Protein AF-A0A9D1AKC0-F1 (afdb_monomer_lite)

Radius of gyration: 13.84 Å; chains: 1; bounding box: 28×30×33 Å

Sequence (75 aa):
MARVIVSKEARSDLVSIRDYIRDELLSPDAAQRILAELKKSISSLAHYPGRGKPLDALIAVHTEYRYLICEHYCV

pLDDT: mean 95.06, std 3.95, range [73.75, 98.56]

Organism: NCBI:txid2840721

Structure (mmCIF, N/CA/C/O backbone):
data_AF-A0A9D1AKC0-F1
#
_entry.id   AF-A0A9D1AKC0-F1
#
loop_
_atom_site.group_PDB
_atom_site.id
_atom_site.type_symbol
_atom_site.label_atom_id
_atom_site.label_alt_id
_atom_site.label_comp_id
_atom_site.label_asym_id
_atom_site.label_entity_id
_atom_site.label_seq_id
_atom_site.pdbx_PDB_ins_code
_atom_site.Cartn_x
_atom_site.Cartn_y
_atom_site.Cartn_z
_atom_site.occupancy
_atom_site.B_iso_or_equiv
_atom_site.auth_seq_id
_atom_site.auth_comp_id
_atom_site.auth_asym_id
_atom_site.auth_atom_id
_atom_site.pdbx_PDB_model_num
ATOM 1 N N . MET A 1 1 ? 8.346 11.912 -16.887 1.00 73.75 1 MET A N 1
ATOM 2 C CA . MET A 1 1 ? 7.618 11.274 -15.768 1.00 73.75 1 MET A CA 1
ATOM 3 C C . MET A 1 1 ? 6.812 10.129 -16.337 1.00 73.75 1 MET A C 1
ATOM 5 O O . MET A 1 1 ? 6.124 10.332 -17.330 1.00 73.75 1 MET A O 1
ATOM 9 N N . ALA A 1 2 ? 6.944 8.940 -15.762 1.00 87.75 2 ALA A N 1
ATOM 10 C CA . ALA A 1 2 ? 6.106 7.804 -16.110 1.00 87.75 2 ALA A CA 1
ATOM 11 C C . ALA A 1 2 ? 4.695 7.997 -15.539 1.00 87.75 2 ALA A C 1
ATOM 13 O O . ALA A 1 2 ? 4.504 8.675 -14.528 1.00 87.75 2 ALA A O 1
ATOM 14 N N . ARG A 1 3 ? 3.697 7.394 -16.184 1.00 93.38 3 ARG A N 1
ATOM 15 C CA . ARG A 1 3 ? 2.330 7.365 -15.662 1.00 93.38 3 ARG A CA 1
ATOM 16 C C . ARG A 1 3 ? 2.195 6.209 -14.677 1.00 93.38 3 ARG A C 1
ATOM 18 O O . ARG A 1 3 ? 2.408 5.063 -15.055 1.00 93.38 3 ARG A O 1
ATOM 25 N N . VAL A 1 4 ? 1.781 6.505 -13.448 1.00 94.56 4 VAL A N 1
ATOM 26 C CA . VAL A 1 4 ? 1.428 5.480 -12.458 1.00 94.56 4 VAL A CA 1
ATOM 27 C C . VAL A 1 4 ? -0.043 5.115 -12.628 1.00 94.56 4 VAL A C 1
ATOM 29 O O . VAL A 1 4 ? -0.909 5.992 -12.680 1.00 94.56 4 VAL A O 1
ATOM 32 N N . ILE A 1 5 ? -0.326 3.820 -12.743 1.00 95.88 5 ILE A N 1
ATOM 33 C CA . ILE A 1 5 ? -1.683 3.279 -12.839 1.00 95.88 5 ILE A CA 1
ATOM 34 C C . ILE A 1 5 ? -1.889 2.369 -11.635 1.00 95.88 5 ILE A C 1
ATOM 36 O O . ILE A 1 5 ? -1.109 1.451 -11.412 1.00 95.88 5 ILE A O 1
ATOM 40 N N . VAL A 1 6 ? -2.945 2.630 -10.869 1.00 95.88 6 VAL A N 1
ATOM 41 C CA . VAL A 1 6 ? -3.329 1.808 -9.718 1.00 95.88 6 VAL A CA 1
ATOM 42 C C . VAL A 1 6 ? -4.490 0.912 -10.139 1.00 95.88 6 VAL A C 1
ATOM 44 O O . VAL A 1 6 ? -5.492 1.407 -10.675 1.00 95.88 6 VAL A O 1
ATOM 47 N N . SER A 1 7 ? -4.369 -0.400 -9.928 1.00 97.69 7 SER A N 1
ATOM 48 C CA . SER A 1 7 ? -5.424 -1.366 -10.257 1.00 97.69 7 SER A CA 1
ATOM 49 C C . SER A 1 7 ? -6.682 -1.148 -9.401 1.00 97.69 7 SER A C 1
ATOM 51 O O . SER A 1 7 ? -6.736 -0.252 -8.548 1.00 97.69 7 SER A O 1
ATOM 53 N N . LYS A 1 8 ? -7.760 -1.888 -9.677 1.00 97.94 8 LYS A N 1
ATOM 54 C CA . LYS A 1 8 ? -8.977 -1.800 -8.852 1.00 97.94 8 LYS A CA 1
ATOM 55 C C . LYS A 1 8 ? -8.745 -2.457 -7.493 1.00 97.94 8 LYS A C 1
ATOM 57 O O . LYS A 1 8 ? -9.165 -1.917 -6.478 1.00 97.94 8 LYS A O 1
ATOM 62 N N . GLU A 1 9 ? -8.006 -3.554 -7.501 1.00 98.06 9 GLU A N 1
ATOM 63 C CA . GLU A 1 9 ? -7.626 -4.361 -6.349 1.00 98.06 9 GLU A CA 1
ATOM 64 C C . GLU A 1 9 ? -6.755 -3.528 -5.405 1.00 98.06 9 GLU A C 1
ATOM 66 O O . GLU A 1 9 ? -7.143 -3.305 -4.267 1.00 98.06 9 GLU A O 1
ATOM 71 N N . ALA A 1 10 ? -5.704 -2.880 -5.919 1.00 97.31 10 ALA A N 1
ATOM 72 C CA . ALA A 1 10 ? -4.848 -2.007 -5.113 1.00 97.31 10 ALA A CA 1
ATOM 73 C C . ALA A 1 10 ? -5.598 -0.790 -4.535 1.00 97.31 10 ALA A C 1
ATOM 75 O O . ALA A 1 10 ? -5.260 -0.278 -3.469 1.00 97.31 10 ALA A O 1
ATOM 76 N N . ARG A 1 11 ? -6.645 -0.299 -5.214 1.00 97.62 11 ARG A N 1
ATOM 77 C CA . ARG A 1 11 ? -7.531 0.733 -4.647 1.00 97.62 11 ARG A CA 1
ATOM 78 C C . ARG A 1 11 ? -8.385 0.187 -3.509 1.00 97.62 11 ARG A C 1
ATOM 80 O O . ARG A 1 11 ? -8.585 0.907 -2.534 1.00 97.62 11 ARG A O 1
ATOM 87 N N . SER A 1 12 ? -8.873 -1.046 -3.638 1.00 98.19 12 SER A N 1
ATOM 88 C CA . SER A 1 12 ? -9.574 -1.746 -2.563 1.00 98.19 12 SER A CA 1
ATOM 89 C C . SER A 1 12 ? -8.657 -1.940 -1.360 1.00 98.19 12 SER A C 1
ATOM 91 O O . SER A 1 12 ? -9.063 -1.615 -0.251 1.00 98.19 12 SER A O 1
ATOM 93 N N . ASP A 1 13 ? -7.402 -2.338 -1.579 1.00 98.12 13 ASP A N 1
ATOM 94 C CA . ASP A 1 13 ? -6.418 -2.519 -0.508 1.00 98.12 13 ASP A CA 1
ATOM 95 C C . ASP A 1 13 ? -6.210 -1.225 0.288 1.00 98.12 13 ASP A C 1
ATOM 97 O O . ASP A 1 13 ? -6.256 -1.232 1.516 1.00 98.12 13 ASP A O 1
ATOM 101 N N . LEU A 1 14 ? -6.073 -0.078 -0.390 1.00 97.81 14 LEU A N 1
ATOM 102 C CA . LEU A 1 14 ? -5.962 1.225 0.281 1.00 97.81 14 LEU A CA 1
ATOM 103 C C . LEU A 1 14 ? -7.206 1.571 1.117 1.00 97.81 14 LEU A C 1
ATOM 105 O O . LEU A 1 14 ? -7.084 2.203 2.167 1.00 97.81 14 LEU A O 1
ATOM 109 N N . VAL A 1 15 ? -8.401 1.188 0.663 1.00 98.19 15 VAL A N 1
ATOM 110 C CA . VAL A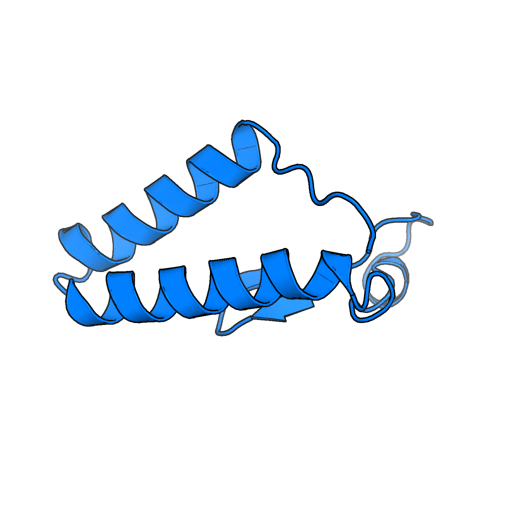 1 15 ? -9.647 1.387 1.420 1.00 98.19 15 VAL A CA 1
ATOM 111 C C . VAL A 1 15 ? -9.676 0.476 2.646 1.00 98.19 15 VAL A C 1
ATOM 113 O O . VAL A 1 15 ? -9.899 0.969 3.748 1.00 98.19 15 VAL A O 1
ATOM 116 N N . SER A 1 16 ? -9.365 -0.809 2.480 1.00 98.38 16 SER A N 1
ATOM 117 C CA . SER A 1 16 ? -9.322 -1.781 3.574 1.00 98.38 16 SER A CA 1
ATOM 118 C C . SER A 1 16 ? -8.284 -1.412 4.634 1.00 98.38 16 SER A C 1
ATOM 120 O O . SER A 1 16 ? -8.593 -1.451 5.820 1.00 98.38 16 SER A O 1
ATOM 122 N N . ILE A 1 17 ? -7.089 -0.965 4.232 1.00 98.06 17 ILE A N 1
ATOM 123 C CA . ILE A 1 17 ? -6.050 -0.474 5.152 1.00 98.06 17 ILE A CA 1
ATOM 124 C C . ILE A 1 17 ? -6.570 0.705 5.980 1.00 98.06 17 ILE A C 1
ATOM 126 O O . ILE A 1 17 ? -6.390 0.740 7.197 1.00 98.06 17 ILE A O 1
ATOM 130 N N . ARG A 1 18 ? -7.227 1.674 5.331 1.00 98.25 18 ARG A N 1
ATOM 131 C CA . ARG A 1 18 ? -7.799 2.839 6.014 1.00 98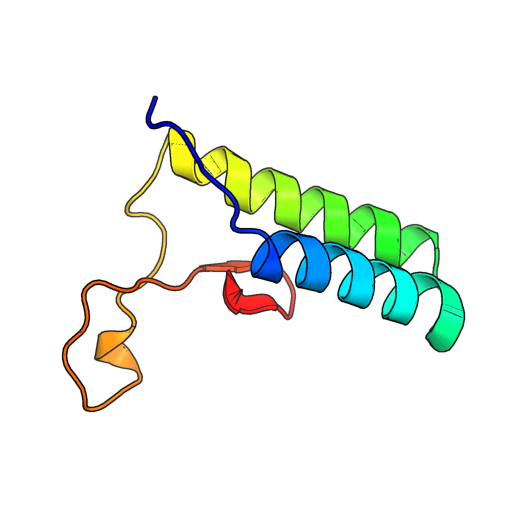.25 18 ARG A CA 1
ATOM 132 C C . ARG A 1 18 ? -8.843 2.429 7.036 1.00 98.25 18 ARG A C 1
ATOM 134 O O . ARG A 1 18 ? -8.791 2.923 8.156 1.00 98.25 18 ARG A O 1
ATOM 141 N N . ASP A 1 19 ? -9.800 1.606 6.623 1.00 98.50 19 ASP A N 1
ATOM 142 C CA . ASP A 1 19 ? -10.946 1.241 7.453 1.00 98.50 19 ASP A CA 1
ATOM 143 C C . ASP A 1 19 ? -10.494 0.377 8.635 1.00 98.50 19 ASP A C 1
ATOM 145 O O . ASP A 1 19 ? -10.878 0.661 9.763 1.00 98.50 19 ASP A O 1
ATOM 149 N N . TYR A 1 20 ? -9.547 -0.541 8.426 1.00 98.38 20 TYR A N 1
ATOM 150 C CA . TYR A 1 20 ? -8.908 -1.285 9.512 1.00 98.38 20 TYR A CA 1
ATOM 151 C C . TYR A 1 20 ? -8.270 -0.355 10.560 1.00 98.38 20 TYR A C 1
ATOM 153 O O . TYR A 1 20 ? -8.574 -0.430 11.750 1.00 98.38 20 TYR A O 1
ATOM 161 N N . ILE A 1 21 ? -7.411 0.579 10.137 1.00 98.12 21 ILE A N 1
ATOM 162 C CA . ILE A 1 21 ? -6.712 1.465 11.083 1.00 98.12 21 ILE A CA 1
ATOM 163 C C . ILE A 1 21 ? -7.685 2.455 11.750 1.00 98.12 21 ILE A C 1
ATOM 165 O O . ILE A 1 21 ? -7.562 2.751 12.940 1.00 98.12 21 ILE A O 1
ATOM 169 N N . ARG A 1 22 ? -8.646 2.994 10.993 1.00 98.56 22 ARG A N 1
ATOM 170 C CA . ARG A 1 22 ? -9.598 3.990 11.495 1.00 98.56 22 ARG A CA 1
ATOM 171 C C . ARG A 1 22 ? -10.624 3.369 12.436 1.00 98.56 22 ARG A C 1
ATOM 173 O O . ARG A 1 22 ? -10.850 3.930 13.502 1.00 98.56 22 ARG A O 1
ATOM 180 N N . ASP A 1 23 ? -11.250 2.271 12.026 1.00 98.25 23 ASP A N 1
ATOM 181 C CA . ASP A 1 23 ? -12.460 1.746 12.662 1.00 98.25 23 ASP A CA 1
ATOM 182 C C . ASP A 1 23 ? -12.154 0.606 13.630 1.00 98.25 23 ASP A C 1
ATOM 184 O O . ASP A 1 23 ? -12.731 0.563 14.713 1.00 98.25 23 ASP A O 1
ATOM 188 N N . GLU A 1 24 ? -11.227 -0.293 13.286 1.00 98.12 24 GLU A N 1
ATOM 189 C CA . GLU A 1 24 ? -10.880 -1.422 14.160 1.00 98.12 24 GLU A CA 1
ATOM 190 C C . GLU A 1 24 ? -9.811 -1.037 15.185 1.00 98.12 24 GLU A C 1
ATOM 192 O O . GLU A 1 24 ? -9.933 -1.363 16.364 1.00 98.12 24 GLU A O 1
ATOM 197 N N . LEU A 1 25 ? -8.782 -0.294 14.763 1.00 98.06 25 LEU A N 1
ATOM 198 C CA . LEU A 1 25 ? -7.735 0.203 15.666 1.00 98.06 25 LEU A CA 1
ATOM 199 C C . LEU A 1 25 ? -8.068 1.562 16.300 1.00 98.06 25 LEU A C 1
ATOM 201 O O . LEU A 1 25 ? -7.270 2.075 17.087 1.00 98.06 25 LEU A O 1
ATOM 205 N N . LEU A 1 26 ? -9.224 2.149 15.964 1.00 98.12 26 LEU A N 1
ATOM 206 C CA . LEU A 1 26 ? -9.715 3.426 16.500 1.00 98.12 26 LEU A CA 1
ATOM 207 C C . LEU A 1 26 ? -8.700 4.576 16.366 1.00 98.12 26 LEU A C 1
ATOM 209 O O . LEU A 1 26 ? -8.604 5.445 17.234 1.00 98.12 26 LEU A O 1
ATOM 213 N N . SER A 1 27 ? -7.927 4.589 15.275 1.00 98.19 27 SER A N 1
ATOM 214 C CA . SER A 1 27 ? -6.832 5.541 15.068 1.00 98.19 27 SER A CA 1
ATOM 215 C C . SER A 1 27 ? -6.966 6.307 13.741 1.00 98.19 27 SER A C 1
ATOM 217 O O . SER A 1 27 ? -6.225 6.062 12.783 1.00 98.19 27 SER A O 1
ATOM 219 N N . PRO A 1 28 ? -7.906 7.269 13.643 1.00 97.50 28 PRO A N 1
ATOM 220 C CA . PRO A 1 28 ? -8.145 8.030 12.413 1.00 97.50 28 PRO A CA 1
ATOM 221 C C . PRO A 1 28 ? -6.917 8.822 11.935 1.00 97.50 28 PRO A C 1
ATOM 223 O O . PRO A 1 28 ? -6.636 8.850 10.734 1.00 97.50 28 PRO A O 1
ATOM 226 N N . ASP A 1 29 ? -6.146 9.403 12.856 1.00 98.12 29 ASP A N 1
ATOM 227 C CA . ASP A 1 29 ? -4.936 10.166 12.523 1.00 98.12 29 ASP A CA 1
ATOM 228 C C . ASP A 1 29 ? -3.846 9.261 11.930 1.00 98.12 29 ASP A C 1
ATOM 230 O O . ASP A 1 29 ? -3.189 9.615 10.945 1.00 98.12 29 ASP A O 1
ATOM 234 N N . ALA A 1 30 ? -3.686 8.048 12.476 1.00 97.56 30 ALA A N 1
ATOM 235 C CA . ALA A 1 30 ? -2.756 7.065 11.933 1.00 97.56 30 ALA A CA 1
ATOM 236 C C . ALA A 1 30 ? -3.191 6.594 10.541 1.00 97.56 30 ALA A C 1
ATOM 238 O O . ALA A 1 30 ? -2.347 6.496 9.648 1.00 97.56 30 ALA A O 1
ATOM 239 N N . ALA A 1 31 ? -4.494 6.374 10.326 1.00 98.12 31 ALA A N 1
ATOM 240 C CA . ALA A 1 31 ? -5.031 6.009 9.017 1.00 98.12 31 ALA A CA 1
ATOM 241 C C . ALA A 1 31 ? -4.725 7.092 7.970 1.00 98.12 31 ALA A C 1
ATOM 243 O O . ALA A 1 31 ? -4.281 6.785 6.861 1.00 98.12 31 ALA A O 1
ATOM 244 N N . GLN A 1 32 ? -4.901 8.370 8.328 1.00 98.19 32 GLN A N 1
ATOM 245 C CA . GLN A 1 32 ? -4.582 9.488 7.442 1.00 98.19 32 GLN A CA 1
ATOM 246 C C . GLN A 1 32 ? -3.083 9.560 7.127 1.00 98.19 32 GLN A C 1
ATOM 248 O O . GLN A 1 32 ? -2.715 9.677 5.954 1.00 98.19 32 GLN A O 1
ATOM 253 N N . ARG A 1 33 ? -2.220 9.456 8.148 1.00 98.12 33 ARG A N 1
ATOM 254 C CA . ARG A 1 33 ? -0.758 9.493 7.987 1.00 98.12 33 ARG A CA 1
ATOM 255 C C . ARG A 1 33 ? -0.260 8.359 7.091 1.00 98.12 33 ARG A C 1
ATOM 257 O O . ARG A 1 33 ? 0.471 8.612 6.136 1.00 98.12 33 ARG A O 1
ATOM 264 N N . ILE A 1 34 ? -0.682 7.125 7.365 1.00 97.88 34 ILE A N 1
ATOM 265 C CA . ILE A 1 34 ? -0.254 5.936 6.615 1.00 97.88 34 ILE A CA 1
ATOM 266 C C . ILE A 1 34 ? -0.716 6.023 5.158 1.00 97.88 34 ILE A C 1
ATOM 268 O O . ILE A 1 34 ? 0.081 5.801 4.246 1.00 97.88 34 ILE A O 1
ATOM 272 N N . LEU A 1 35 ? -1.966 6.426 4.904 1.00 97.88 35 LEU A N 1
ATOM 273 C CA . LEU A 1 35 ? -2.435 6.620 3.531 1.00 97.88 35 LEU A CA 1
ATOM 274 C C . LEU A 1 35 ? -1.686 7.732 2.790 1.00 97.88 35 LEU A C 1
ATOM 276 O O . LEU A 1 35 ? -1.489 7.622 1.578 1.00 97.88 35 LEU A O 1
ATOM 280 N N . ALA A 1 36 ? -1.301 8.809 3.476 1.00 97.88 36 ALA A N 1
ATOM 281 C CA . ALA A 1 36 ? -0.519 9.879 2.869 1.00 97.88 36 ALA A CA 1
ATOM 282 C C . ALA A 1 36 ? 0.868 9.377 2.441 1.00 97.88 36 ALA A C 1
ATOM 284 O O . ALA A 1 36 ? 1.271 9.618 1.300 1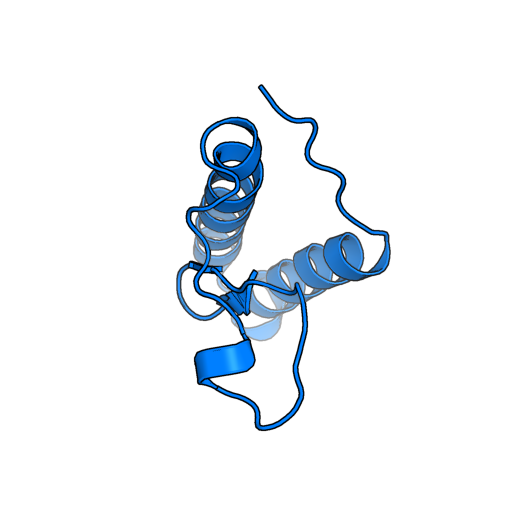.00 97.88 36 ALA A O 1
ATOM 285 N N . GLU A 1 37 ? 1.554 8.618 3.300 1.00 97.88 37 GLU A N 1
ATOM 286 C CA . GLU A 1 37 ? 2.858 8.031 2.973 1.00 97.88 37 GLU A CA 1
ATOM 287 C C . GLU A 1 37 ? 2.761 6.997 1.844 1.00 97.88 37 GLU A C 1
ATOM 289 O O . GLU A 1 37 ? 3.543 7.063 0.893 1.00 97.88 37 GLU A O 1
ATOM 294 N N . LEU A 1 38 ? 1.742 6.128 1.847 1.00 97.44 38 LEU A N 1
ATOM 295 C CA . LEU A 1 38 ? 1.499 5.187 0.747 1.00 97.44 38 LEU A CA 1
ATOM 296 C C . LEU A 1 38 ? 1.278 5.915 -0.585 1.00 97.44 38 LEU A C 1
ATOM 298 O O . LEU A 1 38 ? 1.928 5.606 -1.585 1.00 97.44 38 LEU A O 1
ATOM 302 N N . LYS A 1 39 ? 0.413 6.937 -0.608 1.00 96.38 39 LYS A N 1
ATOM 303 C CA . LYS A 1 39 ? 0.148 7.734 -1.820 1.00 96.38 39 LYS A CA 1
ATOM 304 C C . LYS A 1 39 ? 1.394 8.460 -2.318 1.00 96.38 39 LYS A C 1
ATOM 306 O O . LYS A 1 39 ? 1.620 8.522 -3.529 1.00 96.38 39 LYS A O 1
ATOM 311 N N . LYS A 1 40 ? 2.199 9.005 -1.406 1.00 96.25 40 LYS A N 1
ATOM 312 C CA . LYS A 1 40 ? 3.460 9.684 -1.721 1.00 96.25 40 LYS A CA 1
ATOM 313 C C . LYS A 1 40 ? 4.483 8.706 -2.294 1.00 96.25 40 LYS A C 1
ATOM 315 O O . LYS A 1 40 ? 5.100 9.006 -3.315 1.00 96.25 40 LYS A O 1
ATOM 320 N N . SER A 1 41 ? 4.609 7.528 -1.688 1.00 95.94 41 SER A N 1
ATOM 321 C CA . SER A 1 41 ? 5.468 6.442 -2.159 1.00 95.94 41 SER A CA 1
ATOM 322 C C . SER A 1 41 ? 5.084 6.008 -3.579 1.00 95.94 41 SER A C 1
ATOM 324 O O . SER A 1 41 ? 5.917 6.084 -4.485 1.00 95.94 41 SER A O 1
ATOM 326 N N . ILE A 1 42 ? 3.800 5.707 -3.813 1.00 95.75 42 ILE A N 1
ATOM 327 C CA . ILE A 1 42 ? 3.252 5.333 -5.128 1.00 95.75 42 ILE A CA 1
ATOM 328 C C . ILE A 1 42 ? 3.492 6.439 -6.165 1.00 95.75 42 ILE A C 1
ATOM 330 O O . ILE A 1 42 ? 3.985 6.174 -7.259 1.00 95.75 42 ILE A O 1
ATOM 334 N N . SER A 1 43 ? 3.194 7.696 -5.827 1.00 95.12 43 SER A N 1
ATOM 335 C CA . SER A 1 43 ? 3.369 8.825 -6.753 1.00 95.12 43 SER A CA 1
ATOM 336 C C . SER A 1 43 ? 4.837 9.054 -7.117 1.00 95.12 43 SER A C 1
ATOM 338 O O . SER A 1 43 ? 5.144 9.434 -8.246 1.00 95.12 43 SER A O 1
ATOM 340 N N . SER A 1 44 ? 5.766 8.774 -6.196 1.00 95.19 44 SER A N 1
ATOM 341 C CA . SER A 1 44 ? 7.202 8.911 -6.453 1.00 95.19 44 SER A CA 1
ATOM 342 C C . SER A 1 44 ? 7.722 7.952 -7.534 1.00 95.19 44 SER A C 1
ATOM 344 O O . SER A 1 44 ? 8.710 8.272 -8.201 1.00 95.19 44 SER A O 1
ATOM 346 N N . LEU A 1 45 ? 7.027 6.834 -7.794 1.00 95.38 45 LEU A N 1
ATOM 347 C CA . LEU A 1 45 ? 7.365 5.889 -8.868 1.00 95.38 45 LEU A CA 1
ATOM 348 C C . LEU A 1 45 ? 7.250 6.514 -10.266 1.00 95.38 45 LEU A C 1
ATOM 350 O O . LEU A 1 45 ? 7.929 6.072 -11.188 1.00 95.38 45 LEU A O 1
ATOM 354 N N . ALA A 1 46 ? 6.465 7.586 -10.427 1.00 95.69 46 ALA A N 1
ATOM 355 C CA . ALA A 1 46 ? 6.416 8.355 -11.673 1.00 95.69 46 ALA A CA 1
ATOM 356 C C . ALA A 1 46 ? 7.777 8.982 -12.034 1.00 95.69 46 ALA A C 1
ATOM 358 O O . ALA A 1 46 ? 8.084 9.196 -13.211 1.00 95.69 46 ALA A O 1
ATOM 359 N N . HIS A 1 47 ? 8.586 9.299 -11.021 1.00 95.75 47 HIS A N 1
ATOM 360 C CA . HIS A 1 47 ? 9.917 9.885 -11.171 1.00 95.75 47 HIS A CA 1
ATOM 361 C C . HIS A 1 47 ? 11.026 8.838 -11.055 1.00 95.75 47 HIS A C 1
ATOM 363 O O . HIS A 1 47 ? 12.020 8.926 -11.771 1.00 95.75 47 HIS A O 1
ATOM 369 N N . TYR A 1 48 ? 10.843 7.843 -10.182 1.00 94.50 48 TYR A N 1
ATOM 370 C CA . TYR A 1 48 ? 11.853 6.837 -9.854 1.00 94.50 48 TYR A CA 1
ATOM 371 C C . TYR A 1 48 ? 11.283 5.411 -9.960 1.00 94.50 48 TYR A C 1
ATOM 373 O O . TYR A 1 48 ? 11.183 4.713 -8.948 1.00 94.50 48 TYR A O 1
ATOM 381 N N . PRO A 1 49 ? 10.921 4.940 -11.169 1.00 92.25 49 PRO A N 1
ATOM 382 C CA . PRO A 1 49 ? 10.247 3.648 -11.346 1.00 92.25 49 PRO A CA 1
ATOM 383 C C . PRO A 1 49 ? 11.094 2.449 -10.883 1.00 92.25 49 PRO A C 1
ATOM 385 O O . PRO A 1 49 ? 10.555 1.433 -10.458 1.00 92.25 49 PRO A O 1
ATOM 388 N N . GLY A 1 50 ? 12.426 2.571 -10.899 1.00 92.19 50 GLY A N 1
ATOM 389 C CA . GLY A 1 50 ? 13.350 1.515 -10.469 1.00 92.19 50 GLY A CA 1
ATO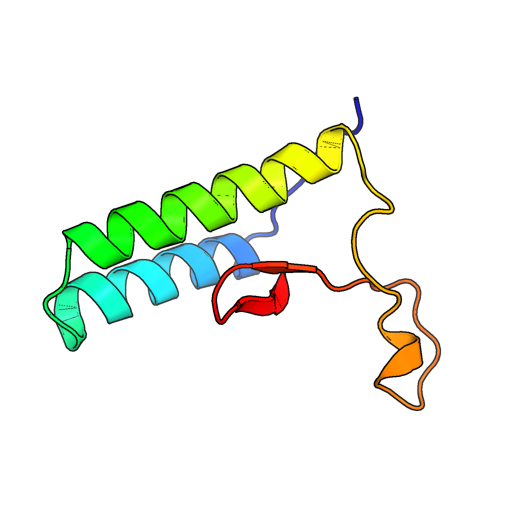M 390 C C . GLY A 1 50 ? 13.611 1.434 -8.959 1.00 92.19 50 GLY A C 1
ATOM 391 O O . GLY A 1 50 ? 14.393 0.584 -8.541 1.00 92.19 50 GLY A O 1
ATOM 392 N N . ARG A 1 51 ? 13.001 2.297 -8.131 1.00 92.62 51 ARG A N 1
ATOM 393 C CA . ARG A 1 51 ? 13.309 2.390 -6.689 1.00 92.62 51 ARG A CA 1
ATOM 394 C C . ARG A 1 51 ? 12.910 1.143 -5.887 1.00 92.62 51 ARG A C 1
ATOM 396 O O . ARG A 1 51 ? 13.543 0.859 -4.872 1.00 92.62 51 ARG A O 1
ATOM 403 N N . GLY A 1 52 ? 11.877 0.416 -6.314 1.00 92.38 52 GLY A N 1
ATOM 404 C CA . GLY A 1 52 ? 11.519 -0.869 -5.701 1.00 92.38 52 GLY A CA 1
ATOM 405 C C . GLY A 1 52 ? 12.651 -1.886 -5.853 1.00 92.38 52 GLY A C 1
ATOM 406 O O . GLY A 1 52 ? 13.446 -1.776 -6.782 1.00 92.38 52 GLY A O 1
ATOM 407 N N . LYS A 1 53 ? 12.746 -2.874 -4.968 1.00 93.75 53 LYS A N 1
ATOM 408 C CA . LYS A 1 53 ? 13.696 -3.988 -5.092 1.00 93.75 53 LYS A CA 1
ATOM 409 C C . LYS A 1 53 ? 13.105 -5.086 -5.989 1.00 93.75 53 LYS A C 1
ATOM 411 O O . LYS A 1 53 ? 11.889 -5.259 -5.967 1.00 93.75 53 LYS A O 1
ATOM 416 N N . PRO A 1 54 ? 13.913 -5.819 -6.776 1.00 94.19 54 PRO A N 1
ATOM 417 C CA . PRO A 1 54 ? 13.424 -6.977 -7.528 1.00 94.19 54 PRO A CA 1
ATOM 418 C C . PRO A 1 54 ? 12.830 -8.029 -6.587 1.00 94.19 54 PRO A C 1
ATOM 420 O O . PRO A 1 54 ? 13.454 -8.355 -5.574 1.00 94.19 54 PRO A O 1
ATOM 423 N N . LEU A 1 55 ? 11.650 -8.559 -6.916 1.00 93.56 55 LEU A N 1
ATOM 424 C CA . LEU A 1 55 ? 11.001 -9.584 -6.095 1.0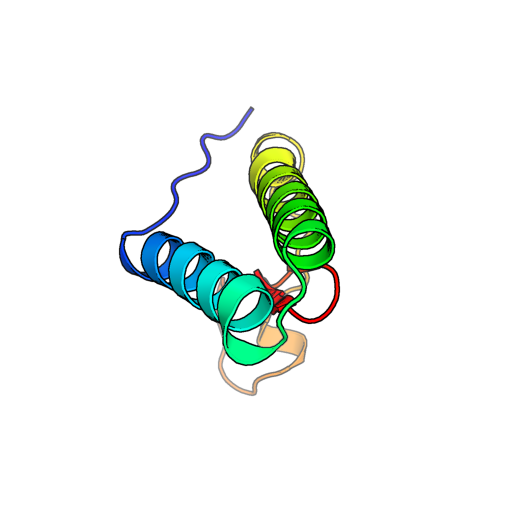0 93.56 55 LEU A CA 1
ATOM 425 C C . LEU A 1 55 ? 11.728 -10.934 -6.168 1.00 93.56 55 LEU A C 1
ATOM 427 O O . LEU A 1 55 ? 11.718 -11.675 -5.190 1.00 93.56 55 LEU A O 1
ATOM 431 N N . ASP A 1 56 ? 12.454 -11.193 -7.255 1.00 91.12 56 ASP A N 1
ATOM 432 C CA . ASP A 1 56 ? 13.344 -12.352 -7.436 1.00 91.12 56 ASP A CA 1
ATOM 433 C C . ASP A 1 56 ? 14.347 -12.557 -6.295 1.00 91.12 56 ASP A C 1
ATOM 435 O O . ASP A 1 56 ? 14.811 -13.666 -6.057 1.00 91.12 56 ASP A O 1
ATOM 439 N N . ALA A 1 57 ? 14.688 -11.496 -5.559 1.00 83.44 57 ALA A N 1
ATOM 440 C CA . ALA A 1 57 ? 15.553 -11.610 -4.389 1.00 83.44 57 ALA A CA 1
ATOM 441 C C . ALA A 1 57 ? 14.893 -12.366 -3.217 1.00 83.44 57 ALA A C 1
ATOM 443 O O . ALA A 1 57 ? 15.587 -12.759 -2.281 1.00 83.44 57 ALA A O 1
ATOM 444 N N . LEU A 1 58 ? 13.567 -12.526 -3.236 1.00 87.88 58 LEU A N 1
ATOM 445 C CA . LEU A 1 58 ? 12.767 -13.114 -2.161 1.00 87.88 58 LEU A CA 1
ATOM 446 C C . LEU A 1 58 ? 12.067 -14.417 -2.562 1.00 87.88 58 LEU A C 1
ATOM 448 O O . LEU A 1 58 ? 11.670 -15.176 -1.679 1.00 87.88 58 LEU A O 1
ATOM 452 N N . ILE A 1 59 ? 11.889 -14.676 -3.859 1.00 90.12 59 ILE A N 1
ATOM 453 C CA . ILE A 1 59 ? 11.153 -15.843 -4.356 1.00 90.12 59 ILE A CA 1
ATOM 454 C C . ILE A 1 59 ? 11.976 -16.617 -5.387 1.00 90.12 59 ILE A C 1
ATOM 456 O O . ILE A 1 59 ? 12.737 -16.043 -6.153 1.00 90.12 59 ILE A O 1
ATOM 460 N N . ALA A 1 60 ? 11.795 -17.937 -5.435 1.00 88.69 60 ALA A N 1
ATOM 461 C CA . ALA A 1 60 ? 12.523 -18.812 -6.361 1.00 88.69 60 ALA A CA 1
ATOM 462 C C . ALA A 1 60 ? 12.033 -18.728 -7.824 1.00 88.69 60 ALA A C 1
ATOM 464 O O . ALA A 1 60 ? 12.591 -19.387 -8.699 1.00 88.69 60 ALA A O 1
ATOM 465 N N . VAL A 1 61 ? 10.970 -17.962 -8.088 1.00 91.00 61 VAL A N 1
ATOM 466 C CA . VAL A 1 61 ? 10.347 -17.818 -9.409 1.00 91.00 61 VAL A CA 1
ATOM 467 C C . VAL A 1 61 ? 10.769 -16.488 -10.017 1.00 91.00 61 VAL A C 1
ATOM 469 O O . VAL A 1 61 ? 10.577 -15.451 -9.394 1.00 91.00 61 VAL A O 1
ATOM 472 N N . HIS A 1 62 ? 11.293 -16.523 -11.243 1.00 90.12 62 HIS A N 1
ATOM 473 C CA . HIS A 1 62 ? 11.671 -15.313 -11.968 1.00 90.12 62 HIS A CA 1
ATOM 474 C C . HIS A 1 62 ? 10.444 -14.461 -12.316 1.00 90.12 62 HIS A C 1
ATOM 476 O O . HIS A 1 62 ? 9.460 -14.964 -12.867 1.00 90.12 62 HIS A O 1
ATOM 482 N N . THR A 1 63 ? 10.513 -13.169 -12.012 1.00 92.94 63 THR A N 1
ATOM 483 C CA . THR A 1 63 ? 9.470 -12.194 -12.293 1.00 92.94 63 THR A CA 1
ATOM 484 C C . THR A 1 63 ? 10.037 -10.794 -12.520 1.00 92.94 63 THR A C 1
ATOM 486 O O . THR A 1 63 ? 11.048 -10.381 -11.958 1.00 92.94 63 THR A O 1
ATOM 489 N N . GLU A 1 64 ? 9.328 -10.005 -13.322 1.00 92.94 64 GLU A N 1
ATOM 490 C CA . GLU A 1 64 ? 9.627 -8.584 -13.502 1.00 92.94 64 GLU A CA 1
ATOM 491 C C . GLU A 1 64 ? 9.063 -7.718 -12.361 1.00 92.94 64 GLU A C 1
ATOM 493 O O . GLU A 1 64 ? 9.304 -6.507 -12.316 1.00 92.94 64 GLU A O 1
ATOM 498 N N . TYR A 1 65 ? 8.316 -8.319 -11.425 1.00 94.50 65 TYR A N 1
ATOM 499 C CA . TYR A 1 65 ? 7.758 -7.594 -10.292 1.00 94.50 65 TYR A CA 1
ATOM 500 C C . TYR A 1 65 ? 8.848 -7.039 -9.377 1.00 94.50 65 TYR A C 1
ATOM 502 O O . TYR A 1 65 ? 9.899 -7.632 -9.114 1.00 94.50 65 TYR A O 1
ATOM 510 N N . ARG A 1 66 ? 8.549 -5.858 -8.847 1.00 94.88 66 ARG A N 1
ATOM 511 C CA . ARG A 1 66 ? 9.353 -5.169 -7.848 1.00 94.88 66 ARG A CA 1
ATOM 512 C C . ARG A 1 66 ? 8.478 -4.884 -6.648 1.00 94.88 66 ARG A C 1
ATOM 514 O O . ARG A 1 66 ? 7.267 -4.782 -6.792 1.00 94.88 66 ARG A O 1
ATOM 521 N N . TYR A 1 67 ? 9.114 -4.709 -5.503 1.00 94.69 67 TYR A N 1
ATOM 522 C CA . TYR A 1 67 ? 8.430 -4.359 -4.275 1.00 94.69 67 TYR A CA 1
ATOM 523 C C . TYR A 1 67 ? 9.084 -3.156 -3.599 1.00 94.69 67 TYR A C 1
ATOM 525 O O . TYR A 1 67 ? 10.308 -2.978 -3.626 1.00 94.69 67 TYR A O 1
ATOM 533 N N . LEU A 1 68 ? 8.272 -2.312 -2.983 1.00 95.12 68 LEU A N 1
ATOM 534 C CA . LEU A 1 68 ? 8.688 -1.121 -2.266 1.00 95.12 68 LEU A CA 1
ATOM 535 C C . LEU A 1 68 ? 8.058 -1.133 -0.877 1.00 95.12 68 LEU A C 1
ATOM 537 O O . LEU A 1 68 ? 6.848 -1.007 -0.719 1.00 95.12 68 LEU A O 1
ATOM 541 N N . ILE A 1 69 ? 8.900 -1.248 0.146 1.00 94.62 69 ILE A N 1
ATOM 542 C CA . ILE A 1 69 ? 8.442 -1.167 1.533 1.00 94.62 69 ILE A CA 1
ATOM 543 C C . ILE A 1 69 ? 8.094 0.286 1.868 1.00 94.62 69 ILE A C 1
ATOM 545 O O . ILE A 1 69 ? 8.901 1.195 1.649 1.00 94.62 69 ILE A O 1
ATOM 549 N N . CYS A 1 70 ? 6.895 0.495 2.404 1.00 95.06 70 CYS A N 1
ATOM 550 C CA . CYS A 1 70 ? 6.402 1.776 2.893 1.00 95.06 70 CYS A CA 1
ATOM 551 C C . CYS A 1 70 ? 5.685 1.546 4.225 1.00 95.06 70 CYS A C 1
ATOM 553 O O . CYS A 1 70 ? 4.665 0.860 4.271 1.00 95.06 70 CYS A O 1
ATOM 555 N N . GLU A 1 71 ? 6.233 2.099 5.311 1.00 92.69 71 GLU A N 1
ATOM 556 C CA . GLU A 1 71 ? 5.810 1.767 6.677 1.00 92.69 71 GLU A CA 1
ATOM 557 C C . GLU A 1 71 ? 5.837 0.236 6.887 1.00 92.69 71 GLU A C 1
ATOM 559 O O . GLU A 1 71 ? 6.877 -0.390 6.693 1.00 92.69 71 GLU A O 1
ATOM 564 N N . HIS A 1 72 ? 4.701 -0.368 7.238 1.00 92.50 72 HIS A N 1
ATOM 565 C CA . HIS A 1 72 ? 4.535 -1.811 7.435 1.00 92.50 72 HIS A CA 1
ATOM 566 C C . HIS A 1 72 ? 3.861 -2.503 6.236 1.00 92.50 72 HIS A C 1
ATOM 568 O O . HIS A 1 72 ? 3.361 -3.617 6.365 1.00 92.50 72 HIS A O 1
ATOM 574 N N . TYR A 1 73 ? 3.830 -1.845 5.073 1.00 95.50 73 TYR A N 1
ATOM 575 C CA . TYR A 1 73 ? 3.180 -2.335 3.860 1.00 95.50 73 TYR A CA 1
ATOM 576 C C . TYR A 1 73 ? 4.17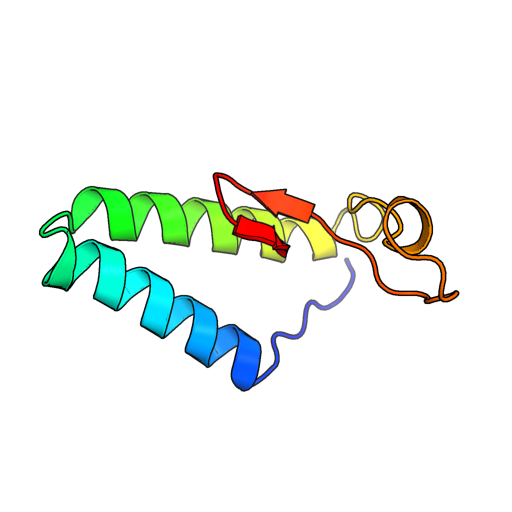5 -2.519 2.715 1.00 95.50 73 TYR A C 1
ATOM 578 O O . TYR A 1 73 ? 5.247 -1.909 2.670 1.00 95.50 73 TYR A O 1
ATOM 586 N N . CYS A 1 74 ? 3.781 -3.365 1.770 1.00 94.69 74 CYS A N 1
ATOM 587 C CA . CYS A 1 74 ? 4.521 -3.674 0.561 1.00 94.69 74 CYS A CA 1
ATOM 588 C C . CYS A 1 74 ? 3.721 -3.165 -0.642 1.00 94.69 74 CYS A C 1
ATOM 590 O O . CYS A 1 74 ? 2.562 -3.548 -0.802 1.00 94.69 74 CYS A O 1
ATOM 592 N N . VAL A 1 75 ? 4.326 -2.276 -1.431 1.00 92.06 75 VAL A N 1
ATOM 593 C CA . VAL A 1 75 ? 3.771 -1.721 -2.677 1.00 92.06 75 VAL A CA 1
ATOM 594 C C . VAL A 1 75 ? 4.436 -2.369 -3.877 1.00 92.06 75 VAL A C 1
ATOM 596 O O . VAL A 1 75 ? 5.683 -2.483 -3.844 1.00 92.06 75 VAL A O 1
#

InterPro domains:
  IPR007712 Toxin-antitoxin system, RelE/ParE toxin family [PF05016] (4-70)
  IPR035093 Toxin-antitoxin system, RelE/ParE toxin domain superfamily [G3DSA:3.30.2310.20] (1-75)

Foldseek 3Di:
DADQDADPVNVVVLVVQLCCCCPVVVHNVVSVVQSVQVVVVSVCCRVVVPPFAQCVVPDVDDDPDGWDDTPNDID

Secondary structure (DSSP, 8-state):
-PPP---HHHHHHHHHHHHIIIIIS--HHHHHHHHHHHHHHHHHTTT-GGGSEEGGGT-SS--S-EE-EETTEE-